Protein AF-A0A517TTU1-F1 (afdb_monomer_lite)

pLDDT: mean 74.77, std 18.84, range [37.38, 96.38]

Organism: NCBI:txid2528024

Secondary structure (DSSP, 8-state):
--PPP--------------------HHHHHHHHHHHHHHHHHHHHHHHHHHHHHHHHHHT-------PPPEEETTTTEEEETTEEEEE--TT-HHHHHHHHHHHHTTS-SEEEEPTT--HHHHHHHHHHHHTT-SSEE---EEEEETTEEEEE-PEEPPP-------

Foldseek 3Di:
DDDDDDDDDDPPDDDPDDPPPPPPDVVNVVVVVVVVVVVVVVVVVVVVVVVVVVVVVVVPPVPPPPQFQWDADLVQQFIGDPNHGQDHDDPPPVLLSVVVVQCNVVVFDQKDKDFLVDDPVSLVVSQCVVQVRGDQKHKAWDPPPDPTTTMTGGIDGDDPPPPPPDD

Structure (mmCIF, N/CA/C/O backbone):
data_AF-A0A517TTU1-F1
#
_entry.id   AF-A0A517TTU1-F1
#
loop_
_atom_site.group_PDB
_atom_site.id
_atom_site.type_symbol
_atom_site.label_atom_id
_atom_site.label_alt_id
_atom_site.label_comp_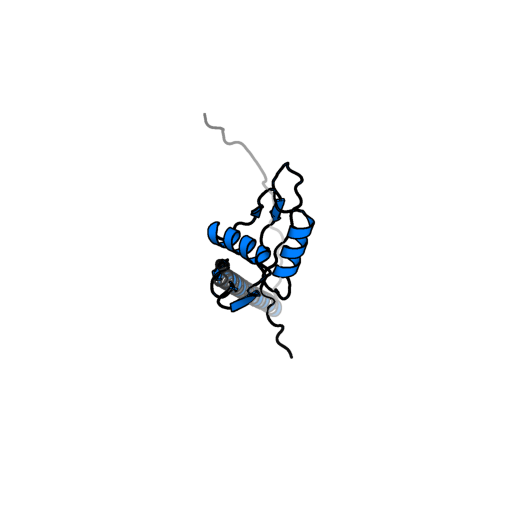id
_atom_site.label_asym_id
_atom_site.label_entity_id
_atom_site.label_seq_id
_atom_site.pdbx_PDB_ins_code
_atom_site.Cartn_x
_atom_site.Cartn_y
_atom_site.Cartn_z
_atom_site.occupancy
_atom_site.B_iso_or_equiv
_atom_site.auth_seq_id
_atom_site.auth_comp_id
_atom_site.auth_asym_id
_atom_site.auth_atom_id
_atom_site.pdbx_PDB_model_num
ATOM 1 N N . MET A 1 1 ? 19.392 40.736 49.659 1.00 42.09 1 MET A N 1
ATOM 2 C CA . MET A 1 1 ? 18.270 41.656 49.379 1.00 42.09 1 MET A CA 1
ATOM 3 C C . MET A 1 1 ? 16.971 40.880 49.536 1.00 42.09 1 MET A C 1
ATOM 5 O O . MET A 1 1 ? 16.747 39.948 48.780 1.00 42.09 1 MET A O 1
ATOM 9 N N . ARG A 1 2 ? 16.189 41.184 50.576 1.00 48.22 2 ARG A N 1
ATOM 10 C CA . ARG A 1 2 ? 14.836 40.652 50.815 1.00 48.22 2 ARG A CA 1
ATOM 11 C C . ARG A 1 2 ? 13.842 41.775 50.508 1.00 48.22 2 ARG A C 1
ATOM 13 O O . ARG A 1 2 ? 14.125 42.891 50.945 1.00 48.22 2 ARG A O 1
ATOM 20 N N . PRO A 1 3 ? 12.702 41.525 49.851 1.00 54.00 3 PRO A N 1
ATOM 21 C CA . PRO A 1 3 ? 11.576 42.430 49.943 1.00 54.00 3 PRO A CA 1
ATOM 22 C C . PRO A 1 3 ? 10.734 42.114 51.183 1.00 54.00 3 PRO A C 1
ATOM 24 O O . PRO A 1 3 ? 10.647 40.977 51.650 1.00 54.00 3 PRO A O 1
ATOM 27 N N . ALA A 1 4 ? 10.202 43.193 51.735 1.00 50.72 4 ALA A N 1
ATOM 28 C CA . ALA A 1 4 ? 9.547 43.300 53.017 1.00 50.72 4 ALA A CA 1
ATOM 29 C C . ALA A 1 4 ? 8.059 42.925 52.954 1.00 50.72 4 ALA A C 1
ATOM 31 O O . ALA A 1 4 ? 7.392 43.109 51.940 1.00 50.72 4 ALA A O 1
ATOM 32 N N . ASN A 1 5 ? 7.569 42.463 54.102 1.00 54.22 5 ASN A N 1
ATOM 33 C CA . ASN A 1 5 ? 6.179 42.549 54.544 1.00 54.22 5 ASN A CA 1
ATOM 34 C C . ASN A 1 5 ? 5.644 43.981 54.391 1.00 54.22 5 ASN A C 1
ATOM 36 O O . ASN A 1 5 ? 6.349 44.900 54.796 1.00 54.22 5 ASN A O 1
ATOM 40 N N . LEU A 1 6 ? 4.410 44.137 53.897 1.00 49.69 6 LEU A N 1
ATOM 41 C CA . LEU A 1 6 ? 3.455 45.226 54.181 1.00 49.69 6 LEU A CA 1
ATOM 42 C C . LEU A 1 6 ? 2.154 44.909 53.414 1.00 49.69 6 LEU A C 1
ATOM 44 O O . LEU A 1 6 ? 2.157 44.863 52.190 1.00 49.69 6 LEU A O 1
ATOM 48 N N . ALA A 1 7 ? 1.075 44.563 54.124 1.00 46.34 7 ALA A N 1
ATOM 49 C CA . ALA A 1 7 ? -0.105 45.427 54.324 1.00 46.34 7 ALA A CA 1
ATOM 50 C C . ALA A 1 7 ? -1.282 44.833 53.513 1.00 46.34 7 ALA A C 1
ATOM 52 O O . ALA A 1 7 ? -1.056 44.244 52.468 1.00 46.34 7 ALA A O 1
ATOM 53 N N . ASN A 1 8 ? -2.559 44.912 53.859 1.00 45.50 8 ASN A N 1
ATOM 54 C CA . ASN A 1 8 ? -3.303 45.305 55.044 1.00 45.50 8 ASN A CA 1
ATOM 55 C C . ASN A 1 8 ? -4.760 44.889 54.745 1.00 45.50 8 ASN A C 1
ATOM 57 O O . ASN A 1 8 ? -5.164 44.892 53.587 1.00 45.50 8 ASN A O 1
ATOM 61 N N . ILE A 1 9 ? -5.536 44.638 55.798 1.00 48.47 9 ILE A N 1
ATOM 62 C CA . ILE A 1 9 ? -6.957 45.008 55.916 1.00 48.47 9 ILE A CA 1
ATOM 63 C C . ILE A 1 9 ? -7.903 44.504 54.812 1.00 48.47 9 ILE A C 1
ATOM 65 O O . ILE A 1 9 ? -8.160 45.188 53.830 1.00 48.47 9 ILE A O 1
ATOM 69 N N . LEU A 1 10 ? -8.586 43.400 55.112 1.00 48.03 10 LEU A N 1
ATOM 70 C CA . LEU A 1 10 ? -10.044 43.343 54.988 1.00 48.03 10 LEU A CA 1
ATOM 71 C C . LEU A 1 10 ? -10.600 42.680 56.255 1.00 48.03 10 LEU A C 1
ATOM 73 O O . LEU A 1 10 ? -10.963 41.507 56.274 1.00 48.03 10 LEU A O 1
ATOM 77 N N . GLN A 1 11 ? -10.632 43.458 57.341 1.00 47.06 11 GLN A N 1
ATOM 78 C CA . GLN A 1 11 ? -11.606 43.250 58.408 1.00 47.06 11 GLN A CA 1
ATOM 79 C C . GLN A 1 11 ? -12.983 43.514 57.796 1.00 47.06 11 GLN A C 1
ATOM 81 O O . GLN A 1 11 ? -13.382 44.662 57.623 1.00 47.06 11 GLN A O 1
ATOM 86 N N . THR A 1 12 ? -13.678 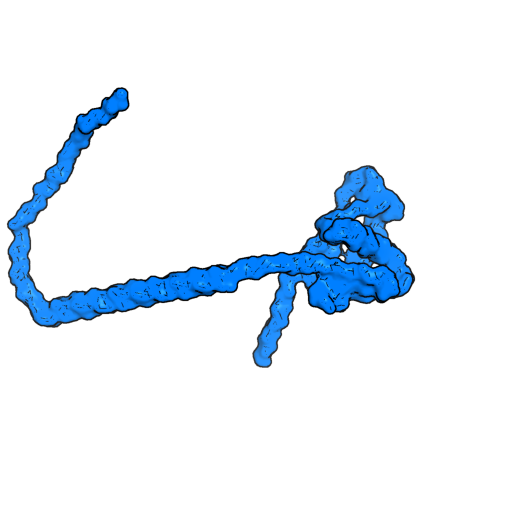42.450 57.407 1.00 47.41 12 THR A N 1
ATOM 87 C CA . THR A 1 12 ? -15.124 42.515 57.206 1.00 47.41 12 THR A CA 1
ATOM 88 C C . THR A 1 12 ? -15.764 42.197 58.543 1.00 47.41 12 THR A C 1
ATOM 90 O O . THR A 1 12 ? -15.816 41.058 58.995 1.00 47.41 12 THR A O 1
ATOM 93 N N . ASP A 1 13 ? -16.164 43.277 59.199 1.00 48.06 13 ASP A N 1
ATOM 94 C CA . ASP A 1 13 ? -17.129 43.304 60.282 1.00 48.06 13 ASP A CA 1
ATOM 95 C C . ASP A 1 13 ? -18.420 42.646 59.767 1.00 48.06 13 ASP A C 1
ATOM 97 O O . ASP A 1 13 ? -19.128 43.211 58.930 1.00 48.06 13 ASP A O 1
ATOM 101 N N . VAL A 1 14 ? -18.691 41.409 60.184 1.00 52.19 14 VAL A N 1
ATOM 102 C CA . VAL A 1 14 ? -19.985 40.764 59.947 1.00 52.19 14 VAL A CA 1
ATOM 103 C C . VAL A 1 14 ? -20.616 40.526 61.309 1.00 52.19 14 VAL A C 1
ATOM 105 O O . VAL A 1 14 ? -20.187 39.669 62.080 1.00 52.19 14 VAL A O 1
ATOM 108 N N . SER A 1 15 ? -21.613 41.364 61.592 1.00 47.28 15 SER A N 1
ATOM 109 C CA . SER A 1 15 ? -22.454 41.362 62.788 1.00 47.28 15 SER A CA 1
ATOM 110 C C . SER A 1 15 ? -22.896 39.958 63.220 1.00 47.28 15 SER A C 1
ATOM 112 O O . SER A 1 15 ? -23.371 39.184 62.384 1.00 47.28 15 SER A O 1
ATOM 114 N N . PRO A 1 16 ? -22.858 39.644 64.527 1.00 56.25 16 PRO A N 1
ATOM 115 C CA . PRO A 1 16 ? -23.361 38.394 65.064 1.00 56.25 16 PRO A CA 1
ATOM 116 C C . PRO A 1 16 ? -24.828 38.551 65.478 1.00 56.25 16 PRO A C 1
ATOM 118 O O . PRO A 1 16 ? -25.151 38.431 66.651 1.00 56.25 16 PRO A O 1
ATOM 121 N N . GLU A 1 17 ? -25.738 38.823 64.544 1.00 51.25 17 GLU A N 1
ATOM 122 C CA . GLU A 1 17 ? -27.171 38.832 64.862 1.00 51.25 17 GLU A CA 1
ATOM 123 C C . GLU A 1 17 ? -28.002 38.263 63.718 1.00 51.25 17 GLU A C 1
ATOM 125 O O . GLU A 1 17 ? -28.602 38.962 62.910 1.00 51.25 17 GLU A O 1
ATOM 130 N N . THR A 1 18 ? -28.105 36.939 63.686 1.00 51.19 18 THR A N 1
ATOM 131 C CA . THR A 1 18 ? -29.362 36.300 63.296 1.00 51.19 18 THR A CA 1
ATOM 132 C C . THR A 1 18 ? -29.543 35.067 64.168 1.00 51.19 18 THR A C 1
ATOM 134 O O . THR A 1 18 ? -29.152 33.953 63.829 1.00 51.19 18 THR A O 1
ATOM 137 N N . ARG A 1 19 ? -30.136 35.286 65.347 1.00 52.94 19 ARG A N 1
ATOM 138 C CA . ARG A 1 19 ? -30.881 34.246 66.058 1.00 52.94 19 ARG A CA 1
ATOM 139 C C . ARG A 1 19 ? -32.031 33.803 65.149 1.00 52.94 19 ARG A C 1
ATOM 141 O O . ARG A 1 19 ? -33.126 34.345 65.235 1.00 52.94 19 ARG A O 1
ATOM 148 N N . MET A 1 20 ? -31.789 32.816 64.296 1.00 47.66 20 MET A N 1
ATOM 149 C CA . MET A 1 20 ? -32.849 31.953 63.790 1.00 47.66 20 MET A CA 1
ATOM 150 C C . MET A 1 20 ? -32.856 30.704 64.662 1.00 47.66 20 MET A C 1
ATOM 152 O O . MET A 1 20 ? -32.149 29.730 64.421 1.00 47.66 20 MET A O 1
ATOM 156 N N . ASN A 1 21 ? -33.656 30.777 65.728 1.00 52.19 21 ASN A N 1
ATOM 157 C CA . ASN A 1 21 ? -34.255 29.599 66.340 1.00 52.19 21 ASN A CA 1
ATOM 158 C C . ASN A 1 21 ? -35.276 29.033 65.345 1.00 52.19 21 ASN A C 1
ATOM 160 O O . ASN A 1 21 ? -36.479 29.113 65.576 1.00 52.19 21 ASN A O 1
ATOM 164 N N . ASP A 1 22 ? -34.799 28.466 64.243 1.00 51.03 22 ASP A N 1
ATOM 165 C CA . ASP A 1 22 ? -35.609 27.530 63.488 1.00 51.03 22 ASP A CA 1
ATOM 166 C C . ASP A 1 22 ? -35.320 26.168 64.087 1.00 51.03 22 ASP A C 1
ATOM 168 O O . ASP A 1 22 ? -34.293 25.529 63.849 1.00 51.03 22 ASP A O 1
ATOM 172 N N . SER A 1 23 ? -36.239 25.761 64.959 1.00 55.50 23 SER A N 1
ATOM 173 C CA . SER A 1 23 ? -36.450 24.362 65.276 1.00 55.50 23 SER A CA 1
ATOM 174 C C . SER A 1 23 ? -36.752 23.675 63.946 1.00 55.50 23 SER A C 1
ATOM 176 O O . SER A 1 23 ? -37.904 23.620 63.519 1.00 55.50 23 SER A O 1
ATOM 178 N N . LEU A 1 24 ? -35.693 23.259 63.241 1.00 52.28 24 LEU A N 1
ATOM 179 C CA . LEU A 1 24 ? -35.790 22.477 62.019 1.00 52.28 24 LEU A CA 1
ATOM 180 C C . LEU A 1 24 ? -36.702 21.310 62.363 1.00 52.28 24 LEU A C 1
ATOM 182 O O . LEU A 1 24 ? -36.388 20.484 63.227 1.00 52.28 24 LEU A O 1
ATOM 186 N N . SER A 1 25 ? -37.871 21.288 61.725 1.00 60.34 25 SER A N 1
ATOM 187 C CA . SER A 1 25 ? -38.756 20.141 61.797 1.00 60.34 25 SER A CA 1
ATOM 188 C C . SER A 1 25 ? -37.908 18.921 61.454 1.00 60.34 25 SER A C 1
ATOM 190 O O . SER A 1 25 ? -37.087 18.992 60.540 1.00 60.34 25 SER A O 1
ATOM 192 N N . GLY A 1 26 ? -38.088 17.785 62.134 1.00 60.53 26 GLY A N 1
ATOM 193 C CA . GLY A 1 26 ? -37.309 16.571 61.834 1.00 60.53 26 GLY A CA 1
ATOM 194 C C . GLY A 1 26 ? -37.332 16.170 60.345 1.00 60.53 26 GLY A C 1
ATOM 195 O O . GLY A 1 26 ? -36.454 15.447 59.880 1.00 60.53 26 GLY A O 1
ATOM 196 N N . LYS A 1 27 ? -38.297 16.698 59.578 1.00 65.75 27 LYS A N 1
ATOM 197 C CA . LYS A 1 27 ? -38.388 16.612 58.117 1.00 65.75 27 LYS A CA 1
ATOM 198 C C . LYS A 1 27 ? -37.258 17.346 57.373 1.00 65.75 27 LYS A C 1
ATOM 200 O O . LYS A 1 27 ? -36.739 16.790 56.409 1.00 65.75 27 LYS A O 1
ATOM 205 N N . ASP A 1 28 ? -36.836 18.524 57.826 1.00 73.44 28 ASP A N 1
ATOM 206 C CA . ASP A 1 28 ? -35.796 19.332 57.170 1.00 73.44 28 ASP A CA 1
ATOM 207 C C . ASP A 1 28 ? -34.397 18.761 57.433 1.00 73.44 28 ASP A C 1
ATOM 209 O O . ASP A 1 28 ? -33.564 18.675 56.528 1.00 73.44 28 ASP A O 1
ATOM 213 N N . SER A 1 29 ? -34.159 18.253 58.648 1.00 72.56 29 SER A N 1
ATOM 214 C CA . SER A 1 29 ? -32.929 17.521 58.979 1.00 72.56 29 SER A CA 1
ATOM 215 C C . SER A 1 29 ? -32.799 16.223 58.175 1.00 72.56 29 SER A C 1
ATOM 217 O O . SER A 1 29 ? -31.709 15.888 57.710 1.00 72.56 29 SER A O 1
ATOM 219 N N . PHE A 1 30 ? -33.910 15.512 57.956 1.00 71.12 30 PHE A N 1
ATOM 220 C CA . PHE A 1 30 ? -33.931 14.307 57.128 1.00 71.12 30 PHE A CA 1
ATOM 221 C C . PHE A 1 30 ? -33.691 14.615 55.642 1.00 71.12 30 PHE A C 1
ATOM 223 O O . PHE A 1 30 ? -32.933 13.903 54.983 1.00 71.12 30 PHE A O 1
ATOM 230 N N . ALA A 1 31 ? -34.275 15.695 55.113 1.00 76.00 31 ALA A N 1
ATOM 231 C CA . ALA A 1 31 ? -34.061 16.123 53.731 1.00 76.00 31 ALA A CA 1
ATOM 232 C C . ALA A 1 31 ? -32.591 16.495 53.457 1.00 76.00 31 ALA A C 1
ATOM 234 O O . ALA A 1 31 ? -32.024 16.059 52.452 1.00 76.00 31 ALA A O 1
ATOM 235 N N . LEU A 1 32 ? -31.951 17.231 54.373 1.00 76.56 32 LEU A N 1
ATOM 236 C CA . LEU A 1 32 ? -30.528 17.577 54.284 1.00 76.56 32 LEU A CA 1
ATOM 237 C C . LEU A 1 32 ? -29.623 16.341 54.361 1.00 76.56 32 LEU A C 1
ATOM 239 O O . LEU A 1 32 ? -28.677 16.216 53.582 1.00 76.56 32 LEU A O 1
ATOM 243 N N . TRP A 1 33 ? -29.936 15.400 55.255 1.00 78.50 33 TRP A N 1
ATOM 244 C CA . TRP A 1 33 ? -29.206 14.137 55.367 1.00 78.50 33 TRP A CA 1
ATOM 245 C C . TRP A 1 33 ? -29.329 13.282 54.094 1.00 78.50 33 TRP A C 1
ATOM 247 O O . TRP A 1 33 ? -28.320 12.811 53.570 1.00 78.50 33 TRP A O 1
ATOM 257 N N . MET A 1 34 ? -30.534 13.160 53.528 1.00 79.25 34 MET A N 1
ATOM 258 C CA . MET A 1 34 ? -30.768 12.442 52.267 1.00 79.25 34 MET A CA 1
ATOM 259 C C . MET A 1 34 ? -30.069 13.099 51.072 1.00 79.25 34 MET A C 1
ATOM 261 O O . MET A 1 34 ? -29.539 12.397 50.210 1.00 79.25 34 MET A O 1
ATOM 265 N N . HIS A 1 35 ? -30.049 14.434 51.002 1.00 79.06 35 HIS A N 1
ATOM 266 C CA . HIS A 1 35 ? -29.315 15.156 49.964 1.00 79.06 35 HIS A CA 1
ATOM 267 C C . HIS A 1 35 ? -27.813 14.877 50.064 1.00 79.06 35 HIS A C 1
ATOM 269 O O . HIS A 1 35 ? -27.184 14.561 49.057 1.00 79.06 35 HIS A O 1
ATOM 275 N N . ARG A 1 36 ? -27.259 14.912 51.282 1.00 78.31 36 ARG A N 1
ATOM 276 C CA . ARG A 1 36 ? -25.848 14.612 51.538 1.00 78.31 36 ARG A CA 1
ATOM 277 C C . ARG A 1 36 ? -25.471 13.189 51.117 1.00 78.31 36 ARG A C 1
ATOM 279 O O . ARG A 1 36 ? -24.498 13.013 50.388 1.00 78.31 36 ARG A O 1
ATOM 286 N N . LEU A 1 37 ? -26.290 12.200 51.475 1.00 77.00 37 LEU A N 1
ATOM 287 C CA . LEU A 1 37 ? -26.110 10.807 51.049 1.00 77.00 37 LEU A CA 1
ATOM 288 C C . LEU A 1 37 ? -26.139 10.644 49.527 1.00 77.00 37 LEU A C 1
ATOM 290 O O . LEU A 1 37 ? -25.318 9.922 48.965 1.00 77.00 37 LEU A O 1
ATOM 294 N N . ARG A 1 38 ? -27.055 11.339 48.842 1.00 79.88 38 ARG A N 1
ATOM 295 C CA . ARG A 1 38 ? -27.112 11.332 47.373 1.00 79.88 38 ARG A CA 1
ATOM 296 C C . ARG A 1 38 ? -25.881 11.982 46.753 1.00 79.88 38 ARG A C 1
ATOM 298 O O . ARG A 1 38 ? -25.362 11.448 45.780 1.00 79.88 38 ARG A O 1
ATOM 305 N N . THR A 1 39 ? -25.395 13.092 47.307 1.00 83.62 39 THR A N 1
ATOM 306 C CA . THR A 1 39 ? -24.182 13.753 46.803 1.00 83.62 39 THR A CA 1
ATOM 307 C C . THR A 1 39 ? -22.928 12.917 47.038 1.00 83.62 39 THR A C 1
ATOM 309 O O . THR A 1 39 ? -22.115 12.790 46.130 1.00 83.62 39 THR A O 1
ATOM 312 N N . GLU A 1 40 ? -22.790 12.289 48.205 1.00 82.75 40 GLU A N 1
ATOM 313 C CA . GLU A 1 40 ? -21.648 11.420 48.519 1.00 82.75 40 GLU A CA 1
ATOM 314 C C . GLU A 1 40 ? -21.654 10.166 47.627 1.00 82.75 40 GLU A C 1
ATOM 316 O O . GLU A 1 40 ? -20.623 9.791 47.068 1.00 82.75 40 GLU A O 1
ATOM 321 N N . SER A 1 41 ? -22.834 9.583 47.384 1.00 86.12 41 SER A N 1
ATOM 322 C CA . SER A 1 41 ? -22.999 8.469 46.443 1.00 86.12 41 SER A CA 1
ATOM 323 C C . SER A 1 41 ? -22.694 8.869 44.994 1.00 86.12 41 SER A C 1
ATOM 325 O O . SER A 1 41 ? -22.006 8.129 44.288 1.00 86.12 41 SER A O 1
ATOM 327 N N . ALA A 1 42 ? -23.149 10.044 44.549 1.00 86.94 42 ALA A N 1
ATOM 328 C CA . ALA A 1 42 ? -22.891 10.533 43.196 1.00 86.94 42 ALA A CA 1
ATOM 329 C C . ALA A 1 42 ? -21.397 10.787 42.948 1.00 86.94 42 ALA A C 1
ATOM 331 O O . ALA A 1 42 ? -20.886 10.424 41.891 1.00 86.94 42 ALA A O 1
ATOM 332 N N . MET A 1 43 ? -20.683 11.350 43.927 1.00 89.25 43 MET A N 1
ATOM 333 C CA . MET A 1 43 ? -19.241 11.592 43.821 1.00 89.25 43 MET A CA 1
ATOM 334 C C . MET A 1 43 ? -18.448 10.287 43.714 1.00 89.25 43 MET A C 1
ATOM 336 O O . MET A 1 43 ? -17.588 10.172 42.844 1.00 89.25 43 MET A O 1
ATOM 340 N N . SER A 1 44 ? -18.791 9.277 44.521 1.00 89.69 44 SER A N 1
ATOM 341 C CA . SER A 1 44 ? -18.158 7.955 44.435 1.00 89.69 44 SER A CA 1
ATOM 342 C C . SER A 1 44 ? -18.397 7.288 43.072 1.00 89.69 44 SER A C 1
ATOM 344 O O . SER A 1 44 ? -17.489 6.688 42.498 1.00 89.69 44 SER A O 1
ATOM 346 N N . MET A 1 45 ? -19.594 7.449 42.501 1.00 89.38 45 MET A N 1
ATOM 347 C CA . MET A 1 45 ? -19.900 6.934 41.166 1.00 89.38 45 MET A CA 1
ATOM 348 C C . MET A 1 45 ? -19.110 7.656 40.064 1.00 89.38 45 MET A C 1
ATOM 350 O O . MET A 1 45 ? -18.625 7.006 39.142 1.00 89.38 45 MET A O 1
ATOM 354 N N . ILE A 1 46 ? -18.940 8.979 40.156 1.00 92.81 46 ILE A N 1
ATOM 355 C CA . ILE A 1 46 ? -18.119 9.751 39.208 1.00 92.81 46 ILE A CA 1
ATOM 356 C C . ILE A 1 46 ? -16.656 9.300 39.263 1.00 92.81 46 ILE A C 1
ATOM 358 O O . ILE A 1 46 ? -16.027 9.136 38.217 1.00 92.81 46 ILE A O 1
ATOM 362 N N . GLU A 1 47 ? -16.120 9.062 40.458 1.00 94.25 47 GLU A N 1
ATOM 363 C CA . GLU A 1 47 ? -14.747 8.588 40.643 1.00 94.25 47 GLU A CA 1
ATOM 364 C C . GLU A 1 47 ? -14.541 7.201 40.017 1.00 94.25 47 GLU A C 1
ATOM 366 O O . GLU A 1 47 ? -13.586 7.000 39.268 1.00 94.25 47 GLU A O 1
ATOM 371 N N . LEU A 1 48 ? -15.490 6.278 40.219 1.00 94.12 48 LEU A N 1
ATOM 372 C CA . LEU A 1 48 ? -15.468 4.960 39.578 1.00 94.12 48 LEU A CA 1
ATOM 373 C C . LEU A 1 48 ? -15.544 5.046 38.051 1.00 94.12 48 LEU A C 1
ATOM 375 O O . LEU A 1 48 ? -14.801 4.349 37.366 1.00 94.12 48 LEU A O 1
ATOM 379 N N . LEU A 1 49 ? -16.415 5.900 37.508 1.00 92.44 49 LEU A N 1
ATOM 380 C CA . LEU A 1 49 ? -16.538 6.079 36.058 1.00 92.44 49 LEU A CA 1
ATOM 381 C C . LEU A 1 49 ? -15.289 6.723 35.449 1.00 92.44 49 LEU A C 1
ATOM 383 O O . LEU A 1 49 ? -14.894 6.359 34.345 1.00 92.44 49 LEU A O 1
ATOM 387 N N . THR A 1 50 ? -14.660 7.656 36.164 1.00 92.81 50 THR A N 1
ATOM 388 C CA . THR A 1 50 ? -13.414 8.292 35.719 1.00 92.81 50 THR A CA 1
ATOM 389 C C . THR A 1 50 ? -12.279 7.280 35.719 1.00 92.81 50 THR A C 1
ATOM 391 O O . THR A 1 50 ? -11.592 7.144 34.715 1.00 92.81 50 THR A O 1
ATOM 394 N N . LYS A 1 51 ? -12.158 6.489 36.788 1.00 93.88 51 LYS A N 1
ATOM 395 C CA . LYS A 1 51 ? -11.167 5.419 36.866 1.00 93.88 51 LYS A CA 1
ATOM 396 C C . LYS A 1 51 ? -11.374 4.361 35.783 1.00 93.88 51 LYS A C 1
ATOM 398 O O . LYS A 1 51 ? -10.423 3.993 35.116 1.00 93.88 51 LYS A O 1
ATOM 403 N N . LEU A 1 52 ? -12.618 3.942 35.537 1.00 91.94 52 LEU A N 1
ATOM 404 C CA . LEU A 1 52 ? -12.935 3.021 34.443 1.00 91.94 52 LEU A CA 1
ATOM 405 C C . LEU A 1 52 ? -12.566 3.614 33.078 1.00 91.94 52 LEU A C 1
ATOM 407 O O . LEU A 1 52 ? -12.032 2.908 32.231 1.00 91.94 52 LEU A O 1
ATOM 411 N N . ARG A 1 53 ? -12.861 4.897 32.843 1.00 92.31 53 ARG A N 1
ATOM 412 C CA . ARG A 1 53 ? -12.468 5.587 31.611 1.00 92.31 53 ARG A CA 1
ATOM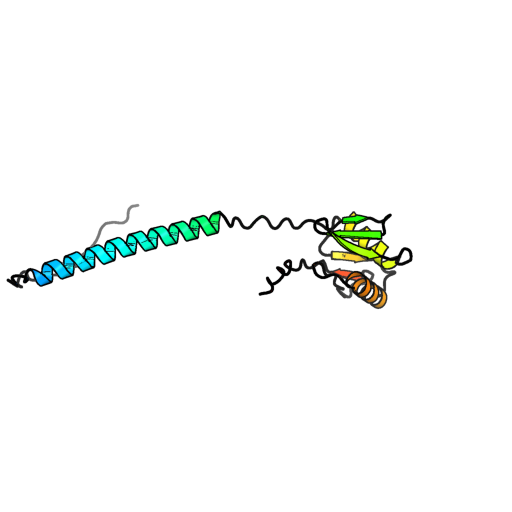 413 C C . ARG A 1 53 ? -10.951 5.576 31.447 1.00 92.31 53 ARG A C 1
ATOM 415 O O . ARG A 1 53 ? -10.491 5.319 30.340 1.00 92.31 53 ARG A O 1
ATOM 422 N N . ASP A 1 54 ? -10.209 5.874 32.505 1.00 87.25 54 ASP A N 1
ATOM 423 C CA . ASP A 1 54 ? -8.750 5.942 32.463 1.00 87.25 54 ASP A CA 1
ATOM 424 C C . ASP A 1 54 ? -8.144 4.545 32.269 1.00 87.25 54 ASP A C 1
ATOM 426 O O . ASP A 1 54 ? -7.335 4.377 31.365 1.00 87.25 54 ASP A O 1
ATOM 430 N N . ASP A 1 55 ? -8.641 3.525 32.975 1.00 86.69 55 ASP A N 1
ATOM 431 C CA . ASP A 1 55 ? -8.250 2.121 32.786 1.00 86.69 55 ASP A CA 1
ATOM 432 C C . ASP A 1 55 ? -8.565 1.640 31.356 1.00 86.69 55 ASP A C 1
ATOM 434 O O . ASP A 1 55 ? -7.783 0.910 30.751 1.00 86.69 55 ASP A O 1
ATOM 438 N N . VAL A 1 56 ? -9.697 2.060 30.775 1.00 85.19 56 VAL A N 1
ATOM 439 C CA . VAL A 1 56 ? -10.046 1.762 29.376 1.00 85.19 56 VAL A CA 1
ATOM 440 C C . VAL A 1 56 ? -9.131 2.512 28.410 1.00 85.19 56 VAL A C 1
ATOM 442 O O . VAL A 1 56 ? -8.726 1.931 27.412 1.00 85.19 56 VAL A O 1
ATOM 445 N N . LEU A 1 57 ? -8.790 3.775 28.673 1.00 82.50 57 LEU A N 1
ATOM 446 C CA . LEU A 1 57 ? -7.870 4.548 27.833 1.00 82.50 57 LEU A CA 1
ATOM 447 C C . LEU A 1 57 ? -6.427 4.038 27.922 1.00 82.50 57 LEU A C 1
ATOM 449 O O . LEU A 1 57 ? -5.716 4.103 26.927 1.00 82.50 57 LEU A O 1
ATOM 453 N N . GLU A 1 58 ? -6.009 3.521 29.073 1.00 80.44 58 GLU A N 1
ATOM 454 C CA . GLU A 1 58 ? -4.691 2.921 29.288 1.00 80.44 58 GLU A CA 1
ATOM 455 C C . GLU A 1 58 ? -4.620 1.494 28.726 1.00 80.44 58 GLU A C 1
ATOM 457 O O . GLU A 1 58 ? -3.628 1.124 28.109 1.00 80.44 58 GLU A O 1
ATOM 462 N N . ALA A 1 59 ? -5.693 0.703 28.841 1.00 76.50 59 ALA A N 1
ATOM 463 C CA . ALA A 1 59 ? -5.807 -0.593 28.163 1.00 76.50 59 ALA A CA 1
ATOM 464 C C . ALA A 1 59 ? -5.911 -0.438 26.637 1.00 76.50 59 ALA A C 1
ATOM 466 O O . ALA A 1 59 ? -5.464 -1.303 25.883 1.00 76.50 59 ALA A O 1
ATOM 467 N N . LEU A 1 60 ? -6.459 0.690 26.182 1.00 69.88 60 LEU A N 1
ATOM 468 C CA . LEU A 1 60 ? -6.277 1.215 24.837 1.00 69.88 60 LEU A CA 1
ATOM 469 C C . LEU A 1 60 ? -4.927 1.939 24.736 1.00 69.88 60 LEU A C 1
ATOM 471 O O . LEU A 1 60 ? -4.859 3.032 24.165 1.00 69.88 60 LEU A O 1
ATOM 475 N N . GLU A 1 61 ? -3.835 1.325 25.219 1.00 60.50 61 GLU A N 1
ATOM 476 C CA . GLU A 1 61 ? -2.515 1.642 24.682 1.00 60.50 61 GLU A CA 1
ATOM 477 C C . GLU A 1 61 ? -2.704 1.715 23.168 1.00 60.50 61 GLU A C 1
ATOM 479 O O . GLU A 1 61 ? -3.332 0.802 22.614 1.00 60.50 61 GLU A O 1
ATOM 484 N N . PRO A 1 62 ? -2.296 2.811 22.501 1.00 54.94 62 PRO A N 1
ATOM 485 C CA . PRO A 1 62 ? -2.513 2.986 21.079 1.00 54.94 62 PRO A CA 1
ATOM 486 C C . PRO A 1 62 ? -1.726 1.876 20.417 1.00 54.94 62 PRO A C 1
ATOM 488 O O . PRO A 1 62 ? -0.530 2.051 20.194 1.00 54.94 62 PRO A O 1
ATOM 491 N N . GLY A 1 63 ? -2.383 0.724 20.227 1.00 49.91 63 GLY A N 1
ATOM 492 C CA . GLY A 1 63 ? -1.741 -0.547 19.954 1.00 49.91 63 GLY A CA 1
ATOM 493 C C . GLY A 1 63 ? -0.828 -0.252 18.811 1.00 49.91 63 GLY A C 1
ATOM 494 O O . GLY A 1 63 ? -1.348 0.131 17.759 1.00 49.91 63 GLY A O 1
ATOM 495 N N . SER A 1 64 ? 0.483 -0.226 19.109 1.00 49.94 64 SER A N 1
ATOM 496 C CA . SER A 1 64 ? 1.482 0.432 18.273 1.00 49.94 64 SER A CA 1
ATOM 497 C C . SER A 1 64 ? 1.122 0.026 16.872 1.00 49.94 64 SER A C 1
ATOM 499 O O . SER A 1 64 ? 1.093 -1.183 16.645 1.00 49.94 64 SER A O 1
ATOM 501 N N . VAL A 1 65 ? 0.644 0.952 16.030 1.00 54.94 65 VAL A N 1
ATOM 502 C CA . VAL A 1 65 ? 0.058 0.563 14.747 1.00 54.94 65 VAL A CA 1
ATOM 503 C C . VAL A 1 65 ? 1.221 -0.056 14.013 1.00 54.94 65 VAL A C 1
ATOM 505 O O . VAL A 1 65 ? 2.065 0.669 13.483 1.00 54.94 65 VAL A O 1
ATOM 508 N N . ILE A 1 66 ? 1.342 -1.385 14.103 1.00 52.16 66 ILE A N 1
ATOM 509 C CA . ILE A 1 66 ? 2.444 -2.115 13.523 1.00 52.16 66 ILE A CA 1
ATOM 510 C C . ILE A 1 66 ? 2.139 -1.915 12.064 1.00 52.16 66 ILE A C 1
ATOM 512 O O . ILE A 1 66 ? 1.202 -2.482 11.496 1.00 52.16 66 ILE A O 1
ATOM 516 N N . THR A 1 67 ? 2.848 -0.949 11.499 1.00 64.62 67 THR A N 1
ATOM 517 C CA . THR A 1 67 ? 2.720 -0.576 10.111 1.00 64.62 67 THR A CA 1
ATOM 518 C C . THR A 1 67 ? 3.517 -1.652 9.408 1.00 64.62 67 THR A C 1
ATOM 520 O O . THR A 1 67 ? 4.675 -1.458 9.046 1.00 64.62 67 THR A O 1
ATOM 523 N N . GLU A 1 68 ? 2.949 -2.861 9.400 1.00 80.88 68 GLU A N 1
ATOM 524 C CA . GLU A 1 68 ? 3.574 -4.032 8.823 1.00 80.88 68 GLU A CA 1
ATOM 525 C C . GLU A 1 68 ? 3.891 -3.683 7.387 1.00 80.88 68 GLU A C 1
ATOM 527 O O . GLU A 1 68 ? 3.001 -3.354 6.612 1.00 80.88 68 GLU A O 1
ATOM 532 N N . LYS A 1 69 ? 5.171 -3.679 7.033 1.00 88.75 69 LYS A N 1
ATOM 533 C CA . LYS A 1 69 ? 5.546 -3.343 5.670 1.00 88.75 69 LYS A CA 1
ATOM 534 C C . LYS A 1 69 ? 5.019 -4.443 4.737 1.00 88.75 69 LYS A C 1
ATOM 536 O O . LYS A 1 69 ? 5.029 -5.618 5.123 1.00 88.75 69 LYS A O 1
ATOM 541 N N . PRO A 1 70 ? 4.562 -4.102 3.525 1.00 91.88 70 PRO A N 1
ATOM 542 C CA . PRO A 1 70 ? 4.218 -5.093 2.525 1.00 91.88 70 PRO A CA 1
ATOM 543 C C . PRO A 1 70 ? 5.465 -5.906 2.186 1.00 91.88 70 PRO A C 1
ATOM 545 O O . PRO A 1 70 ? 6.587 -5.515 2.503 1.00 91.88 70 PRO A O 1
ATOM 548 N N . ARG A 1 71 ? 5.274 -7.053 1.549 1.00 94.19 71 ARG A N 1
ATOM 549 C CA . ARG A 1 71 ? 6.370 -7.875 1.050 1.00 94.19 71 ARG A CA 1
ATOM 550 C C . ARG A 1 71 ? 6.104 -8.222 -0.394 1.00 94.19 71 ARG A C 1
ATOM 552 O O . ARG A 1 71 ? 5.051 -8.768 -0.732 1.00 94.19 71 ARG A O 1
ATOM 559 N N . TRP A 1 72 ? 7.061 -7.905 -1.250 1.00 96.31 72 TRP A N 1
ATOM 560 C CA . TRP A 1 72 ? 7.007 -8.280 -2.652 1.00 96.31 72 TRP A CA 1
ATOM 561 C C . TRP A 1 72 ? 7.808 -9.561 -2.897 1.00 96.31 72 TRP A C 1
ATOM 563 O O . TRP A 1 72 ? 8.992 -9.636 -2.582 1.00 96.31 72 TRP A O 1
ATOM 573 N N . ASN A 1 73 ? 7.170 -10.575 -3.488 1.00 96.38 73 ASN A N 1
ATOM 574 C CA . ASN A 1 73 ? 7.848 -11.771 -3.981 1.00 96.38 73 ASN A CA 1
ATOM 575 C C . ASN A 1 73 ? 7.949 -11.700 -5.510 1.00 96.38 73 ASN A C 1
ATOM 577 O O . ASN A 1 73 ? 6.956 -11.885 -6.220 1.00 96.38 73 ASN A O 1
ATOM 581 N N . ASN A 1 74 ? 9.161 -11.442 -6.005 1.00 95.25 74 ASN A N 1
ATOM 582 C CA . ASN A 1 74 ? 9.444 -11.294 -7.430 1.00 95.25 74 ASN A CA 1
ATOM 583 C C . ASN A 1 74 ? 9.254 -12.602 -8.219 1.00 95.25 74 ASN A C 1
ATOM 585 O O . ASN A 1 74 ? 8.798 -12.549 -9.361 1.00 95.25 74 ASN A O 1
ATOM 589 N N . ASP A 1 75 ? 9.541 -13.757 -7.613 1.00 94.69 75 ASP A N 1
ATOM 590 C CA . ASP A 1 75 ? 9.443 -15.064 -8.276 1.00 94.69 75 ASP A CA 1
ATOM 591 C C . ASP A 1 75 ? 7.981 -15.494 -8.432 1.00 94.69 75 ASP A C 1
ATOM 593 O O . ASP A 1 75 ? 7.553 -15.917 -9.505 1.00 94.69 75 ASP A O 1
ATOM 597 N N . ALA A 1 76 ? 7.183 -15.311 -7.377 1.00 95.06 76 ALA A N 1
ATOM 598 C CA . ALA A 1 76 ? 5.752 -15.614 -7.389 1.00 95.06 76 ALA A CA 1
ATOM 599 C C . ALA A 1 76 ? 4.898 -14.513 -8.048 1.00 95.06 76 ALA A C 1
ATOM 601 O O . ALA A 1 76 ? 3.712 -14.721 -8.313 1.00 95.06 76 ALA A O 1
ATOM 602 N N . CYS A 1 77 ? 5.479 -13.336 -8.305 1.00 96.12 77 CYS A N 1
ATOM 603 C CA . CYS A 1 77 ? 4.769 -12.132 -8.737 1.00 96.12 77 CYS A CA 1
ATOM 604 C C . CYS A 1 77 ? 3.613 -11.741 -7.790 1.00 96.12 77 CYS A C 1
ATOM 606 O O . CYS A 1 77 ? 2.565 -11.263 -8.238 1.00 96.12 77 CYS A O 1
ATOM 608 N N . THR A 1 78 ? 3.795 -11.935 -6.480 1.00 96.31 78 THR A N 1
ATOM 609 C CA . THR A 1 78 ? 2.772 -11.677 -5.451 1.00 96.31 78 THR A CA 1
ATOM 610 C C . THR A 1 78 ? 3.211 -10.605 -4.462 1.00 96.31 78 THR A C 1
ATOM 612 O O . THR A 1 78 ? 4.299 -10.682 -3.891 1.00 96.31 78 THR A O 1
ATOM 615 N N . LEU A 1 79 ? 2.322 -9.648 -4.207 1.00 94.25 79 LEU A N 1
ATOM 616 C CA . LEU A 1 79 ? 2.430 -8.657 -3.144 1.00 94.25 79 LEU A CA 1
ATOM 617 C C . LEU A 1 79 ? 1.574 -9.104 -1.959 1.00 94.25 79 LEU A C 1
ATOM 619 O O . LEU A 1 79 ? 0.356 -9.266 -2.095 1.00 94.25 79 LEU A O 1
ATOM 623 N N . THR A 1 80 ? 2.206 -9.269 -0.803 1.00 93.25 80 THR A N 1
ATOM 624 C CA . THR A 1 80 ? 1.529 -9.582 0.454 1.00 93.25 80 THR A CA 1
ATOM 625 C C . THR A 1 80 ? 1.567 -8.390 1.400 1.00 93.25 80 THR A C 1
ATOM 627 O O . THR A 1 80 ? 2.533 -7.632 1.445 1.00 93.25 80 THR A O 1
ATOM 630 N N . PHE A 1 81 ? 0.492 -8.197 2.150 1.00 89.38 81 PHE A N 1
ATOM 631 C CA . PHE A 1 81 ? 0.373 -7.171 3.173 1.00 89.38 81 PHE A CA 1
ATOM 632 C C . PHE A 1 81 ? -0.463 -7.752 4.311 1.00 89.38 81 PHE A C 1
ATOM 634 O O . PHE A 1 81 ? -1.509 -8.349 4.063 1.00 89.38 81 PHE A O 1
ATOM 641 N N . ARG A 1 82 ? 0.031 -7.652 5.548 1.00 84.69 82 ARG A N 1
ATOM 642 C CA . ARG A 1 82 ? -0.597 -8.268 6.730 1.00 84.69 82 ARG A CA 1
ATOM 643 C C . ARG A 1 82 ? -0.850 -9.771 6.617 1.00 84.69 82 ARG A C 1
ATOM 645 O O . ARG A 1 82 ? -1.911 -10.273 6.970 1.00 84.69 82 ARG A O 1
ATOM 652 N N . GLY A 1 83 ? 0.110 -10.490 6.035 1.00 87.88 83 GLY A N 1
ATOM 653 C CA . GLY A 1 83 ? 0.002 -11.931 5.782 1.00 87.88 83 GLY A CA 1
ATOM 654 C C . GLY A 1 83 ? -0.992 -12.322 4.679 1.00 87.88 83 GLY A C 1
ATOM 655 O O . GLY A 1 83 ? -1.055 -13.493 4.315 1.00 87.88 83 GLY A O 1
ATOM 656 N N . VAL A 1 84 ? -1.727 -11.368 4.098 1.00 88.38 84 VAL A N 1
ATOM 657 C CA . VAL A 1 84 ? -2.699 -11.605 3.025 1.00 88.38 84 VAL A CA 1
ATOM 658 C C . VAL A 1 84 ? -2.088 -11.229 1.682 1.00 88.38 84 VAL A C 1
ATOM 660 O O . VAL A 1 84 ? -1.403 -10.216 1.551 1.00 88.38 84 VAL A O 1
ATOM 663 N N . THR A 1 85 ? -2.342 -12.034 0.650 1.00 92.50 85 THR A N 1
ATOM 664 C CA . THR A 1 85 ? -1.981 -11.656 -0.722 1.00 92.50 85 THR A CA 1
ATOM 665 C C . THR A 1 85 ? -2.955 -10.596 -1.215 1.00 92.50 85 THR A C 1
ATOM 667 O O . THR A 1 85 ? -4.104 -10.903 -1.520 1.00 92.50 85 THR A O 1
ATOM 670 N N . VAL A 1 86 ? -2.493 -9.351 -1.304 1.00 91.12 86 VAL A N 1
ATOM 671 C CA . VAL A 1 86 ? -3.314 -8.224 -1.773 1.00 91.12 86 VAL A CA 1
ATOM 672 C C . VAL A 1 86 ? -3.274 -8.081 -3.289 1.00 91.12 86 VAL A C 1
ATOM 674 O O . VAL A 1 86 ? -4.197 -7.537 -3.892 1.00 91.12 86 VAL A O 1
ATOM 677 N N . ARG A 1 87 ? -2.216 -8.578 -3.942 1.00 92.44 87 ARG A N 1
ATOM 678 C CA . ARG A 1 87 ? -2.093 -8.501 -5.399 1.00 92.44 87 ARG A CA 1
ATOM 679 C C . ARG A 1 87 ? -1.241 -9.624 -5.962 1.00 92.44 87 ARG A C 1
ATOM 681 O O . ARG A 1 87 ? -0.179 -9.930 -5.436 1.00 92.44 87 ARG A O 1
ATOM 688 N N . GLN A 1 88 ? -1.665 -10.142 -7.108 1.00 95.19 88 GLN A N 1
ATOM 689 C CA . GLN A 1 88 ? -0.851 -10.994 -7.964 1.00 95.19 88 GLN A CA 1
ATOM 690 C C . GLN A 1 88 ? -0.749 -10.356 -9.351 1.00 95.19 88 GLN A C 1
ATOM 692 O O . GLN A 1 88 ? -1.761 -9.997 -9.960 1.00 95.19 88 GLN A O 1
ATOM 697 N N . LEU A 1 89 ? 0.477 -10.156 -9.827 1.00 94.44 89 LEU A N 1
ATOM 698 C CA . LEU A 1 89 ? 0.748 -9.623 -11.156 1.00 94.44 89 LEU A CA 1
ATOM 699 C C . LEU A 1 89 ? 0.872 -10.758 -12.174 1.00 94.44 89 LEU A C 1
ATOM 701 O O . LEU A 1 89 ? 1.240 -11.883 -11.846 1.00 94.44 89 LEU A O 1
ATOM 705 N N . LYS A 1 90 ? 0.575 -10.445 -13.438 1.00 94.19 90 LYS A N 1
ATOM 706 C CA . LYS A 1 90 ? 0.876 -11.345 -14.554 1.00 94.19 90 LYS A CA 1
ATOM 707 C C . LYS A 1 90 ? 2.387 -11.378 -14.786 1.00 94.19 90 LYS A C 1
ATOM 709 O O . LYS A 1 90 ? 3.058 -10.368 -14.591 1.00 94.19 90 LYS A O 1
ATOM 714 N N . SER A 1 91 ? 2.895 -12.495 -15.296 1.00 91.06 91 SER A N 1
ATOM 715 C CA . SER A 1 91 ? 4.319 -12.671 -15.615 1.00 91.06 91 SER A CA 1
ATOM 716 C C . SER A 1 91 ? 4.865 -11.657 -16.629 1.00 91.06 91 SER A C 1
ATOM 718 O O . SER A 1 91 ? 6.057 -11.386 -16.619 1.00 91.06 91 SER A O 1
ATOM 720 N N . ASN A 1 92 ? 4.006 -11.069 -17.469 1.00 91.81 92 ASN A N 1
ATOM 721 C CA . ASN A 1 92 ? 4.369 -10.055 -18.464 1.00 91.81 92 ASN A CA 1
ATOM 722 C C . ASN A 1 92 ? 4.240 -8.600 -17.968 1.00 91.81 92 ASN A C 1
ATOM 724 O O . ASN A 1 92 ? 4.343 -7.664 -18.758 1.00 91.81 92 ASN A O 1
ATOM 728 N N . ALA A 1 93 ? 3.959 -8.378 -16.681 1.00 92.88 93 ALA A N 1
ATOM 729 C CA . ALA A 1 93 ? 3.814 -7.043 -16.105 1.00 92.88 93 ALA A CA 1
ATOM 730 C C . ALA A 1 93 ? 5.173 -6.469 -15.654 1.00 92.88 93 ALA A C 1
ATOM 732 O O . ALA A 1 93 ? 5.362 -6.153 -14.477 1.00 92.88 93 ALA A O 1
ATOM 733 N N . ASP A 1 94 ? 6.114 -6.315 -16.591 1.00 94.25 94 ASP A N 1
ATOM 734 C CA . ASP A 1 94 ? 7.510 -5.951 -16.294 1.00 94.25 94 ASP A CA 1
ATOM 735 C C . ASP A 1 94 ? 7.642 -4.609 -15.573 1.00 94.25 94 ASP A C 1
ATOM 737 O O . ASP A 1 94 ? 8.358 -4.491 -14.579 1.00 94.25 94 ASP A O 1
ATOM 741 N N . ARG A 1 95 ? 6.917 -3.591 -16.040 1.00 93.69 95 ARG A N 1
ATOM 742 C CA . ARG A 1 95 ? 6.978 -2.236 -15.479 1.00 93.69 95 ARG A CA 1
ATOM 743 C C . ARG A 1 95 ? 6.468 -2.168 -14.029 1.00 93.69 95 ARG A C 1
ATOM 745 O O . ARG A 1 95 ? 7.226 -1.721 -13.169 1.00 93.69 95 ARG A O 1
ATOM 752 N N . PRO A 1 96 ? 5.252 -2.645 -13.695 1.00 94.62 96 PRO A N 1
ATOM 753 C CA . PRO A 1 96 ? 4.823 -2.743 -12.299 1.00 94.62 96 PRO A CA 1
ATOM 754 C C . PRO A 1 96 ? 5.776 -3.568 -11.427 1.00 94.62 96 PRO A C 1
ATOM 756 O O . PRO A 1 96 ? 6.029 -3.194 -10.285 1.00 94.62 96 PRO A O 1
ATOM 759 N N . ARG A 1 97 ? 6.351 -4.652 -11.968 1.00 95.44 97 ARG A N 1
ATOM 760 C CA . ARG A 1 97 ? 7.335 -5.470 -11.251 1.00 95.44 97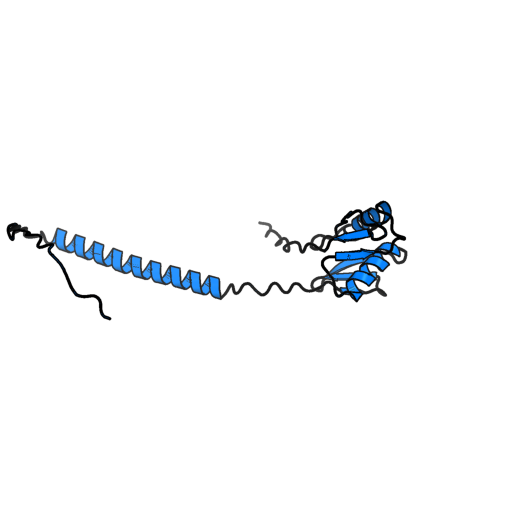 ARG A CA 1
ATOM 761 C C . ARG A 1 97 ? 8.602 -4.685 -10.914 1.00 95.44 97 ARG A C 1
ATOM 763 O O . ARG A 1 97 ? 9.072 -4.763 -9.785 1.00 95.44 97 ARG A O 1
ATOM 770 N N . GLN A 1 98 ? 9.130 -3.901 -11.854 1.00 94.50 98 GLN A N 1
ATOM 771 C CA . GLN A 1 98 ? 10.282 -3.026 -11.604 1.00 94.50 98 GLN A CA 1
ATOM 772 C C . GLN A 1 98 ? 9.998 -2.034 -10.472 1.00 94.50 98 GLN A C 1
ATOM 774 O O . GLN A 1 98 ? 10.824 -1.881 -9.579 1.00 94.50 98 GLN A O 1
ATOM 779 N N . VAL A 1 99 ? 8.813 -1.418 -10.467 1.00 94.00 99 VAL A N 1
ATOM 780 C CA . VAL A 1 99 ? 8.394 -0.497 -9.402 1.00 94.00 99 VAL A CA 1
ATOM 781 C C . VAL A 1 99 ? 8.356 -1.192 -8.037 1.00 94.00 99 VAL A C 1
ATOM 783 O O . VAL A 1 99 ? 8.934 -0.680 -7.080 1.00 94.00 99 VAL A O 1
ATOM 786 N N . LEU A 1 100 ? 7.737 -2.373 -7.938 1.00 95.00 100 LEU A N 1
ATOM 787 C CA . LEU A 1 100 ? 7.665 -3.125 -6.678 1.00 95.00 100 LEU A CA 1
ATOM 788 C C . LEU A 1 100 ? 9.040 -3.615 -6.202 1.00 95.00 100 LEU A C 1
ATOM 790 O O . LEU A 1 100 ? 9.312 -3.578 -5.006 1.00 95.00 100 LEU A O 1
ATOM 794 N N . ASN A 1 101 ? 9.935 -3.985 -7.122 1.00 95.62 101 ASN A N 1
ATOM 795 C CA . ASN A 1 101 ? 11.319 -4.331 -6.790 1.00 95.62 101 ASN A CA 1
ATOM 796 C C . ASN A 1 101 ? 12.076 -3.142 -6.175 1.00 95.62 101 ASN A C 1
ATOM 798 O O . ASN A 1 101 ? 12.844 -3.335 -5.237 1.00 95.62 101 ASN A O 1
ATOM 802 N N . ILE A 1 102 ? 11.848 -1.916 -6.665 1.00 94.00 102 ILE A N 1
ATOM 803 C CA . ILE A 1 102 ? 12.453 -0.703 -6.091 1.00 94.00 102 ILE A CA 1
ATOM 804 C C . ILE A 1 102 ? 11.891 -0.433 -4.690 1.00 94.00 102 ILE A C 1
ATOM 806 O O . ILE A 1 102 ? 12.665 -0.152 -3.776 1.00 94.00 102 ILE A O 1
ATOM 810 N N . PHE A 1 103 ? 10.571 -0.551 -4.501 1.00 93.50 103 PHE A N 1
ATOM 811 C CA . PHE A 1 103 ? 9.957 -0.408 -3.177 1.00 93.50 103 PHE A CA 1
ATOM 812 C C . PHE A 1 103 ? 10.518 -1.424 -2.177 1.00 93.50 103 PHE A C 1
ATOM 814 O O . PHE A 1 103 ? 10.910 -1.028 -1.083 1.00 93.50 103 PHE A O 1
ATOM 821 N N . GLU A 1 104 ? 10.617 -2.700 -2.551 1.00 94.62 104 GLU A N 1
ATOM 822 C CA . GLU A 1 104 ? 11.166 -3.751 -1.686 1.00 94.62 104 GLU A CA 1
ATOM 823 C C . GLU A 1 104 ? 12.642 -3.489 -1.348 1.00 94.62 104 GLU A C 1
ATOM 825 O O . GLU A 1 104 ? 13.019 -3.487 -0.176 1.00 94.62 104 GLU A O 1
ATOM 830 N N . ALA A 1 105 ? 13.464 -3.165 -2.353 1.00 94.38 105 ALA A N 1
ATOM 831 C CA . ALA A 1 105 ? 14.884 -2.865 -2.161 1.00 94.38 105 ALA A CA 1
ATOM 832 C C . ALA A 1 105 ? 15.119 -1.659 -1.234 1.00 94.38 105 ALA A C 1
ATOM 834 O O . ALA A 1 105 ? 16.095 -1.634 -0.487 1.00 94.38 105 ALA A O 1
ATOM 835 N N . GLN A 1 106 ? 14.220 -0.671 -1.257 1.00 93.38 106 GLN A N 1
ATOM 836 C CA . GLN A 1 106 ? 14.286 0.527 -0.414 1.00 93.38 106 GLN A CA 1
ATOM 837 C C . GLN A 1 106 ? 13.492 0.399 0.897 1.00 93.38 106 GLN A C 1
ATOM 839 O O . GLN A 1 106 ? 13.330 1.384 1.616 1.00 93.38 106 GLN A O 1
ATOM 844 N N . GLN A 1 107 ? 13.004 -0.799 1.236 1.00 91.94 107 GLN A N 1
ATOM 845 C CA . GLN A 1 107 ? 12.209 -1.066 2.440 1.00 91.94 107 GLN A CA 1
ATOM 846 C C . GLN A 1 107 ? 10.922 -0.232 2.559 1.00 91.94 107 GLN A C 1
ATOM 848 O O . GLN A 1 107 ? 10.567 0.222 3.656 1.00 91.94 107 GLN A O 1
ATOM 853 N N . TRP A 1 108 ? 10.208 -0.091 1.445 1.00 89.94 108 TRP A N 1
ATOM 854 C CA . TRP A 1 108 ? 8.888 0.532 1.332 1.00 89.94 108 TRP A CA 1
ATOM 855 C C . TRP A 1 108 ? 8.853 2.006 1.765 1.00 89.94 108 TRP A C 1
ATOM 857 O O . TRP A 1 108 ? 8.115 2.362 2.688 1.00 89.94 108 TRP A O 1
ATOM 867 N N . PRO A 1 109 ? 9.645 2.885 1.120 1.00 88.81 109 PRO A N 1
ATOM 868 C CA . PRO A 1 109 ? 9.649 4.303 1.447 1.00 88.81 109 PRO A CA 1
ATOM 869 C C . PRO A 1 109 ? 8.338 4.977 1.024 1.00 88.81 109 PRO A C 1
ATOM 871 O O . PRO A 1 109 ? 7.631 4.530 0.121 1.00 88.81 109 PRO A O 1
ATOM 874 N N . THR A 1 110 ? 8.056 6.141 1.606 1.00 83.50 110 THR A N 1
ATOM 875 C CA . THR A 1 110 ? 6.934 7.003 1.194 1.00 83.50 110 THR A CA 1
ATOM 876 C C . THR A 1 110 ? 7.173 7.675 -0.163 1.00 83.50 110 THR A C 1
ATOM 878 O O . THR A 1 110 ? 6.368 8.485 -0.601 1.0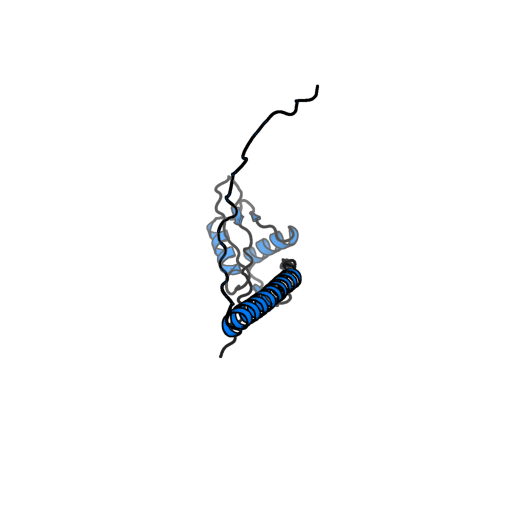0 83.50 110 THR A O 1
ATOM 881 N N . ARG A 1 111 ? 8.294 7.434 -0.838 1.00 84.38 111 ARG A N 1
ATOM 882 C CA . ARG A 1 111 ? 8.539 7.945 -2.187 1.00 84.38 111 ARG A CA 1
ATOM 883 C C . ARG A 1 111 ? 9.652 7.139 -2.823 1.00 84.38 111 ARG A C 1
ATOM 885 O O . ARG A 1 111 ? 10.647 6.880 -2.154 1.00 84.38 111 ARG A O 1
ATOM 892 N N . ILE A 1 112 ? 9.507 6.803 -4.099 1.00 86.62 112 ILE A N 1
ATOM 893 C CA . ILE A 1 112 ? 10.617 6.273 -4.895 1.00 86.62 112 ILE A CA 1
ATOM 894 C C . ILE A 1 112 ? 10.883 7.178 -6.092 1.00 86.62 112 ILE A C 1
ATOM 896 O O . ILE A 1 112 ? 9.963 7.770 -6.666 1.00 86.62 112 ILE A O 1
ATOM 900 N N . GLU A 1 113 ? 12.156 7.277 -6.455 1.00 86.31 113 GLU A N 1
ATOM 901 C CA . GLU A 1 113 ? 12.598 7.941 -7.675 1.00 86.31 113 GLU A CA 1
ATOM 902 C C . GLU A 1 113 ? 12.702 6.904 -8.797 1.00 86.31 113 GLU A C 1
ATOM 904 O O . GLU A 1 113 ? 13.377 5.884 -8.647 1.00 86.31 113 GLU A O 1
ATOM 909 N N . LEU A 1 114 ? 12.029 7.157 -9.919 1.00 85.56 114 LEU A N 1
ATOM 910 C CA . LEU A 1 114 ? 12.161 6.357 -11.134 1.00 85.56 114 LEU A CA 1
ATOM 911 C C . LEU A 1 114 ? 13.172 6.999 -12.088 1.00 85.56 114 LEU A C 1
ATOM 913 O O . LEU A 1 114 ? 13.410 8.209 -12.047 1.00 85.56 114 LEU A O 1
ATOM 917 N N . SER A 1 115 ? 13.771 6.183 -12.959 1.00 84.31 115 SER A N 1
ATOM 918 C CA . SER A 1 115 ? 14.736 6.675 -13.947 1.00 84.31 115 SER A CA 1
ATOM 919 C C . SER A 1 115 ? 14.076 7.601 -14.976 1.00 84.31 115 SER A C 1
ATOM 921 O O . SER A 1 115 ? 12.873 7.524 -15.223 1.00 84.31 115 SER A O 1
ATOM 923 N N . ALA A 1 116 ? 14.888 8.419 -15.650 1.00 80.06 116 ALA A N 1
ATOM 924 C CA . ALA A 1 116 ? 14.442 9.326 -16.711 1.00 80.06 116 ALA A CA 1
ATOM 925 C C . ALA A 1 116 ? 13.803 8.628 -17.934 1.00 80.06 116 ALA A C 1
ATOM 927 O O . ALA A 1 116 ? 13.278 9.305 -18.810 1.00 80.06 116 ALA A O 1
ATOM 928 N N . ALA A 1 117 ? 13.860 7.292 -18.016 1.00 83.69 117 ALA A N 1
ATOM 929 C CA . ALA A 1 117 ? 13.232 6.517 -19.088 1.00 83.69 117 ALA A CA 1
ATOM 930 C C . ALA A 1 117 ? 11.713 6.338 -18.906 1.00 83.69 117 ALA A C 1
ATOM 932 O O . ALA A 1 117 ? 11.053 5.809 -19.796 1.00 83.69 117 ALA A O 1
ATOM 933 N N . TRP A 1 118 ? 11.173 6.729 -17.752 1.00 86.12 118 TRP A N 1
ATOM 934 C CA . TRP A 1 118 ? 9.748 6.665 -17.460 1.00 86.12 118 TRP A CA 1
ATOM 935 C C . TRP A 1 118 ? 9.080 7.978 -17.836 1.00 86.12 118 TRP A C 1
ATOM 937 O O . TRP A 1 118 ? 9.478 9.032 -17.346 1.00 86.12 118 TRP A O 1
ATOM 947 N N . ASP A 1 119 ? 8.051 7.912 -18.675 1.00 87.31 119 ASP A N 1
ATOM 948 C CA . ASP A 1 119 ? 7.189 9.062 -18.921 1.00 87.31 119 ASP A CA 1
ATOM 949 C C . ASP A 1 119 ? 6.019 9.118 -17.911 1.00 87.31 119 ASP A C 1
ATOM 951 O O . ASP A 1 119 ? 5.706 8.159 -17.196 1.00 87.31 119 ASP A O 1
ATOM 955 N N . ASP A 1 120 ? 5.350 10.271 -17.835 1.00 83.69 120 ASP A N 1
ATOM 956 C CA . ASP A 1 120 ? 4.196 10.477 -16.948 1.00 83.69 120 ASP A CA 1
ATOM 957 C C . ASP A 1 120 ? 3.026 9.524 -17.259 1.00 83.69 120 ASP A C 1
ATOM 959 O O . ASP A 1 120 ? 2.197 9.248 -16.385 1.00 83.69 120 ASP A O 1
ATOM 963 N N . SER A 1 121 ? 2.908 9.065 -18.508 1.00 87.75 121 SER A N 1
ATOM 964 C CA . SER A 1 121 ? 1.834 8.176 -18.956 1.00 87.75 121 SER A CA 1
ATOM 965 C C . SER A 1 121 ? 2.046 6.765 -18.410 1.00 87.75 121 SER A C 1
ATOM 967 O O . SER A 1 121 ? 1.140 6.175 -17.818 1.00 87.75 121 SER A O 1
ATOM 969 N N . ASP A 1 122 ? 3.272 6.269 -18.514 1.00 89.50 122 ASP A N 1
ATOM 970 C CA . ASP A 1 122 ? 3.745 4.986 -18.026 1.00 89.50 122 ASP A CA 1
ATOM 971 C C . ASP A 1 122 ? 3.571 4.888 -16.516 1.00 89.50 122 ASP A C 1
ATOM 973 O O . ASP A 1 122 ? 3.041 3.897 -16.007 1.00 89.50 122 ASP A O 1
ATOM 977 N N . VAL A 1 123 ? 3.945 5.943 -15.789 1.00 89.81 123 VAL A N 1
ATOM 978 C CA . VAL A 1 123 ? 3.769 6.003 -14.335 1.00 89.81 123 VAL A CA 1
ATOM 979 C C . VAL A 1 123 ? 2.294 5.933 -13.957 1.00 89.81 123 VAL A C 1
ATOM 981 O O . VAL A 1 123 ? 1.923 5.127 -13.101 1.00 89.81 123 VAL A O 1
ATOM 984 N N . ARG A 1 124 ? 1.419 6.699 -14.621 1.00 89.50 124 ARG A N 1
ATOM 985 C CA . ARG A 1 124 ? -0.031 6.625 -14.369 1.00 89.50 124 ARG A CA 1
ATOM 986 C C . ARG A 1 124 ? -0.592 5.241 -14.673 1.00 89.50 124 ARG A C 1
ATOM 988 O O . ARG A 1 124 ? -1.375 4.722 -13.878 1.00 89.50 124 ARG A O 1
ATOM 995 N N . GLN A 1 125 ? -0.178 4.628 -15.780 1.00 91.19 125 GLN A N 1
ATOM 996 C CA . GLN A 1 125 ? -0.629 3.293 -16.165 1.00 91.19 125 GLN A CA 1
ATOM 997 C C . GLN A 1 125 ? -0.174 2.232 -15.157 1.00 91.19 125 GLN A C 1
ATOM 999 O O . GLN A 1 125 ? -0.952 1.339 -14.799 1.00 91.19 125 GLN A O 1
ATOM 1004 N N . VAL A 1 126 ? 1.058 2.331 -14.652 1.00 93.12 126 VAL A N 1
ATOM 1005 C CA . VAL A 1 126 ? 1.562 1.433 -13.610 1.00 93.12 126 VAL A CA 1
ATOM 1006 C C . VAL A 1 126 ? 0.814 1.632 -12.301 1.00 93.12 126 VAL A C 1
ATOM 1008 O O . VAL A 1 126 ? 0.351 0.644 -11.738 1.00 93.12 126 VAL A O 1
ATOM 1011 N N . VAL A 1 127 ? 0.609 2.870 -11.851 1.00 91.81 127 VAL A N 1
ATOM 1012 C CA . VAL A 1 127 ? -0.170 3.155 -10.635 1.00 91.81 127 VAL A CA 1
ATOM 1013 C C . VAL A 1 127 ? -1.592 2.613 -10.757 1.00 91.81 127 VAL A C 1
ATOM 1015 O O . VAL A 1 127 ? -2.070 1.933 -9.851 1.00 91.81 127 VAL A O 1
ATOM 1018 N N . GLN A 1 128 ? -2.254 2.827 -11.896 1.00 92.06 128 GLN A N 1
ATOM 1019 C CA . GLN A 1 128 ? -3.585 2.277 -12.156 1.00 92.06 128 GLN A CA 1
ATOM 1020 C C . GLN A 1 128 ? -3.581 0.741 -12.127 1.00 92.06 128 GLN A C 1
ATOM 1022 O O . GLN A 1 128 ? -4.494 0.120 -11.582 1.00 92.06 128 GLN A O 1
ATOM 1027 N N . THR A 1 129 ? -2.541 0.117 -12.685 1.00 93.62 129 THR A N 1
ATOM 1028 C CA . THR A 1 129 ? -2.389 -1.342 -12.699 1.00 93.62 129 THR A CA 1
ATOM 1029 C C . THR A 1 129 ? -2.127 -1.905 -11.306 1.00 93.62 129 THR A C 1
ATOM 1031 O O . THR A 1 129 ? -2.668 -2.962 -10.978 1.00 93.62 129 THR A O 1
ATOM 1034 N N . LEU A 1 130 ? -1.326 -1.224 -10.486 1.00 91.50 130 LEU A N 1
ATOM 1035 C CA . LEU A 1 130 ? -1.040 -1.619 -9.109 1.00 91.50 130 LEU A CA 1
ATOM 1036 C C . LEU A 1 130 ? -2.281 -1.467 -8.228 1.00 91.50 130 LEU A C 1
ATOM 1038 O O . LEU A 1 130 ? -2.649 -2.421 -7.555 1.00 91.50 130 LEU A O 1
ATOM 1042 N N . ASN A 1 131 ? -2.984 -0.335 -8.320 1.00 92.50 131 ASN A N 1
ATOM 1043 C CA . ASN A 1 131 ? -4.186 -0.038 -7.529 1.00 92.50 131 ASN A CA 1
ATOM 1044 C C . ASN A 1 131 ? -5.415 -0.874 -7.891 1.00 92.50 131 ASN A C 1
ATOM 1046 O O . ASN A 1 131 ? -6.412 -0.855 -7.171 1.00 92.50 131 ASN A O 1
ATOM 1050 N N . LYS A 1 132 ? -5.391 -1.599 -9.011 1.00 90.31 132 LYS A N 1
ATOM 1051 C CA . LYS A 1 132 ? -6.536 -2.408 -9.427 1.00 90.31 132 LYS A CA 1
ATOM 1052 C C . LYS A 1 132 ? -6.804 -3.506 -8.390 1.00 90.31 132 LYS A C 1
ATOM 1054 O O . LYS A 1 132 ? -6.036 -4.454 -8.286 1.00 90.31 132 LYS A O 1
ATOM 1059 N N . GLY A 1 133 ? -7.931 -3.418 -7.689 1.00 81.62 133 GLY A N 1
ATOM 1060 C CA . GLY A 1 133 ? -8.354 -4.429 -6.714 1.00 81.62 133 GLY A CA 1
ATOM 1061 C C . GLY A 1 133 ? -7.626 -4.373 -5.369 1.00 81.62 133 GLY A C 1
ATOM 1062 O O . GLY A 1 133 ? -7.738 -5.325 -4.608 1.00 81.62 133 GLY A O 1
ATOM 1063 N N . LEU A 1 134 ? -6.899 -3.291 -5.074 1.00 84.38 134 LEU A N 1
ATOM 1064 C CA . LEU A 1 134 ? -6.366 -3.048 -3.736 1.00 84.38 134 LEU A CA 1
ATOM 1065 C C . LEU A 1 134 ? -7.382 -2.254 -2.902 1.00 84.38 134 LEU A C 1
ATOM 1067 O O . LEU A 1 134 ? -7.836 -1.198 -3.342 1.00 84.38 134 LEU A O 1
ATOM 1071 N N . SER A 1 135 ? -7.728 -2.751 -1.712 1.00 72.31 135 SER A N 1
ATOM 1072 C CA . SER A 1 135 ? -8.616 -2.067 -0.755 1.00 72.31 135 SER A CA 1
ATOM 1073 C C . SER A 1 135 ? -7.856 -1.373 0.372 1.00 72.31 135 SER A C 1
ATOM 1075 O O . SER A 1 135 ? -8.245 -0.289 0.788 1.00 72.31 135 SER A O 1
ATOM 1077 N N . ASP A 1 136 ? -6.760 -1.974 0.838 1.00 74.50 136 ASP A N 1
ATOM 1078 C CA . ASP A 1 136 ? -6.091 -1.559 2.083 1.00 74.50 136 ASP A CA 1
ATOM 1079 C C . ASP A 1 136 ? -4.820 -0.732 1.830 1.00 74.50 136 ASP A C 1
ATOM 1081 O O . ASP A 1 136 ? -4.224 -0.162 2.748 1.00 74.50 136 ASP A O 1
ATOM 1085 N N . LEU A 1 137 ? -4.391 -0.678 0.567 1.00 82.12 137 LEU A N 1
ATOM 1086 C CA . LEU A 1 137 ? -3.099 -0.163 0.141 1.00 82.12 137 LEU A CA 1
ATOM 1087 C C . LEU A 1 137 ? -3.250 0.566 -1.189 1.00 82.12 137 LEU A C 1
ATOM 1089 O O . LEU A 1 137 ? -3.727 -0.008 -2.163 1.00 82.12 137 LEU A O 1
ATOM 1093 N N . GLN A 1 138 ? -2.841 1.831 -1.243 1.00 85.88 138 GLN A N 1
ATOM 1094 C CA . GLN A 1 138 ? -2.969 2.636 -2.455 1.00 85.88 138 GLN A CA 1
ATOM 1095 C C . GLN A 1 138 ? -1.645 3.311 -2.808 1.00 85.88 138 GLN A C 1
ATOM 1097 O O . GLN A 1 138 ? -1.010 3.933 -1.958 1.00 85.88 138 GLN A O 1
ATOM 1102 N N . PHE A 1 139 ? -1.253 3.190 -4.074 1.00 86.25 139 PHE A N 1
ATOM 1103 C CA . PHE A 1 139 ? -0.127 3.884 -4.690 1.00 86.25 139 PHE A CA 1
ATOM 1104 C C . PHE A 1 139 ? -0.603 5.178 -5.353 1.00 86.25 139 PHE A C 1
ATOM 1106 O O . PHE A 1 139 ? -1.722 5.245 -5.868 1.00 86.25 139 PHE A O 1
ATOM 1113 N N . TYR A 1 140 ? 0.254 6.192 -5.412 1.00 82.31 140 TYR A N 1
ATOM 1114 C CA . TYR A 1 140 ? -0.058 7.462 -6.065 1.00 82.31 140 TYR A CA 1
ATOM 1115 C C . TYR A 1 140 ? 1.054 7.832 -7.061 1.00 82.31 140 TYR A C 1
ATOM 1117 O O . TYR A 1 140 ? 2.136 7.252 -7.030 1.00 82.31 140 TYR A O 1
ATOM 1125 N N . ALA A 1 141 ? 0.782 8.788 -7.957 1.00 81.31 141 ALA A N 1
ATOM 1126 C CA . ALA A 1 141 ? 1.752 9.411 -8.873 1.00 81.31 141 ALA A CA 1
ATOM 1127 C C . ALA A 1 141 ? 1.994 10.877 -8.445 1.00 81.31 141 ALA A C 1
ATOM 1129 O O . ALA A 1 141 ? 1.029 11.573 -8.134 1.00 81.31 141 ALA A O 1
ATOM 1130 N N . ALA A 1 142 ? 3.249 11.346 -8.378 1.00 68.69 142 ALA A N 1
ATOM 1131 C CA . ALA A 1 142 ? 3.626 12.701 -7.949 1.00 68.69 142 ALA A CA 1
ATOM 1132 C C . ALA A 1 142 ? 4.415 13.277 -9.088 1.00 68.69 142 ALA A C 1
ATOM 1134 O O . ALA A 1 142 ? 5.588 12.971 -9.301 1.00 68.69 142 ALA A O 1
ATOM 1135 N N . ASN A 1 143 ? 3.751 14.170 -9.788 1.00 59.31 143 ASN A N 1
ATOM 1136 C CA . ASN A 1 143 ? 4.341 14.835 -10.919 1.00 59.31 143 ASN A CA 1
ATOM 1137 C C . ASN A 1 143 ? 5.021 16.102 -10.383 1.00 59.31 143 ASN A C 1
ATOM 1139 O O . ASN A 1 143 ? 4.535 17.210 -10.597 1.00 59.31 143 ASN A O 1
ATOM 1143 N N . GLU A 1 144 ? 6.113 15.958 -9.629 1.00 52.06 144 GLU A N 1
ATOM 1144 C CA . GLU A 1 144 ? 7.017 17.093 -9.424 1.00 52.06 144 GLU A CA 1
ATOM 1145 C C . GLU A 1 144 ? 7.904 17.191 -10.665 1.00 52.06 144 GLU A C 1
ATOM 1147 O O . GLU A 1 144 ? 8.737 16.324 -10.916 1.00 52.06 144 GLU A O 1
ATOM 1152 N N . ARG A 1 145 ? 7.681 18.232 -11.476 1.00 45.88 145 ARG A N 1
ATOM 1153 C CA . ARG A 1 145 ? 8.469 18.520 -12.682 1.00 45.88 145 ARG A CA 1
ATOM 1154 C C . ARG A 1 145 ? 9.870 19.003 -12.291 1.00 45.88 145 ARG A C 1
ATOM 1156 O O . ARG A 1 145 ? 10.145 20.198 -12.314 1.00 45.88 145 ARG A O 1
ATOM 1163 N N . GLY A 1 146 ? 10.745 18.074 -11.920 1.00 43.72 146 GLY A N 1
ATOM 1164 C CA . GLY A 1 146 ? 12.195 18.266 -11.900 1.00 43.72 146 GLY A CA 1
ATOM 1165 C C . GLY A 1 146 ? 12.829 17.630 -13.144 1.00 43.72 146 GLY A C 1
ATOM 1166 O O . GLY A 1 146 ? 12.298 16.643 -13.657 1.00 43.72 146 GLY A O 1
ATOM 1167 N N . PRO A 1 147 ? 13.945 18.157 -13.672 1.00 37.38 147 PRO A N 1
ATOM 1168 C CA . PRO A 1 147 ? 14.612 17.539 -14.812 1.00 37.38 147 PRO A CA 1
ATOM 1169 C C . PRO A 1 147 ? 15.119 16.131 -14.445 1.00 37.38 147 PRO A C 1
ATOM 1171 O O . PRO A 1 147 ? 15.961 15.972 -13.565 1.00 37.38 147 PRO A O 1
ATOM 1174 N N . GLY A 1 148 ? 14.602 15.108 -15.137 1.00 42.31 148 GLY A N 1
ATOM 1175 C CA . GLY A 1 148 ? 15.165 13.750 -15.161 1.00 42.31 148 GLY A CA 1
ATOM 1176 C C . GLY A 1 148 ? 14.695 12.763 -14.085 1.00 42.31 148 GLY A C 1
ATOM 1177 O O . GLY A 1 148 ? 15.270 11.679 -14.007 1.00 42.31 148 GLY A O 1
ATOM 1178 N N . LYS A 1 149 ? 13.680 13.085 -13.271 1.00 42.03 149 LYS A N 1
ATOM 1179 C CA . LYS A 1 149 ? 13.148 12.163 -12.249 1.00 42.03 149 LYS A CA 1
ATOM 1180 C C . LYS A 1 149 ? 11.621 12.188 -12.222 1.00 42.03 149 LYS A C 1
ATOM 1182 O O . LYS A 1 149 ? 11.040 13.243 -11.986 1.00 42.03 149 LYS A O 1
ATOM 1187 N N . VAL A 1 150 ? 10.979 11.032 -12.416 1.00 50.69 150 VAL A N 1
ATOM 1188 C CA . VAL A 1 150 ? 9.538 10.863 -12.157 1.00 50.69 150 VAL A CA 1
ATOM 1189 C C . VAL A 1 150 ? 9.363 10.208 -10.797 1.00 50.69 150 VAL A C 1
ATOM 1191 O O . VAL A 1 150 ? 10.060 9.250 -10.457 1.00 50.69 150 VAL A O 1
ATOM 1194 N N . LEU A 1 151 ? 8.462 10.757 -9.987 1.00 52.75 151 LEU A N 1
ATOM 1195 C CA . LEU A 1 151 ? 8.333 10.391 -8.585 1.00 52.75 151 LEU A CA 1
ATOM 1196 C C . LEU A 1 151 ? 7.011 9.657 -8.358 1.00 52.75 151 LEU A C 1
ATOM 1198 O O . LEU A 1 151 ? 5.938 10.122 -8.740 1.00 52.75 151 LEU A O 1
ATOM 1202 N N . LEU A 1 152 ? 7.087 8.504 -7.697 1.00 55.34 152 LEU A N 1
ATOM 1203 C CA . LEU A 1 152 ? 5.915 7.789 -7.201 1.00 55.34 152 LEU A CA 1
ATOM 1204 C C . LEU A 1 152 ? 5.721 8.141 -5.714 1.00 55.34 152 LEU A C 1
ATOM 1206 O O . LEU A 1 152 ? 6.527 7.712 -4.887 1.00 55.34 152 LEU A O 1
ATOM 1210 N N . PRO A 1 153 ? 4.730 8.972 -5.355 1.00 48.75 153 PRO A N 1
ATOM 1211 C CA . PRO A 1 153 ? 4.379 9.329 -4.003 1.00 48.75 153 PRO A CA 1
ATOM 1212 C C . PRO A 1 153 ? 3.810 8.113 -3.313 1.00 48.75 153 PRO A C 1
ATOM 1214 O O . PRO A 1 153 ? 3.168 7.240 -3.904 1.00 48.75 153 PRO A O 1
ATOM 1217 N N . GLY A 1 154 ? 4.128 8.096 -2.035 1.00 57.72 154 GLY A N 1
ATOM 1218 C CA . GLY A 1 154 ? 4.091 6.929 -1.198 1.00 57.72 154 GLY A CA 1
ATOM 1219 C C . GLY A 1 154 ? 2.728 6.369 -0.964 1.00 57.72 154 GLY A C 1
ATOM 1220 O O . GLY A 1 154 ? 1.693 6.895 -1.357 1.00 57.72 154 GLY A O 1
ATOM 1221 N N . MET A 1 155 ? 2.786 5.256 -0.267 1.00 57.78 155 MET A N 1
ATOM 1222 C CA . MET A 1 155 ? 1.635 4.447 0.023 1.00 57.78 155 MET A CA 1
ATOM 1223 C C . MET A 1 155 ? 0.846 5.083 1.150 1.00 57.78 155 MET A C 1
ATOM 1225 O O . MET A 1 155 ? 1.398 5.442 2.192 1.00 57.78 155 MET A O 1
ATOM 1229 N N . LYS A 1 156 ? -0.461 5.210 0.940 1.00 62.91 156 LYS A N 1
ATOM 1230 C CA . LYS A 1 156 ? -1.378 5.528 2.026 1.00 62.91 156 LYS A CA 1
ATOM 1231 C C . LYS A 1 156 ? -1.914 4.220 2.583 1.00 62.91 156 LYS A C 1
ATOM 1233 O O . LYS A 1 156 ? -2.548 3.452 1.860 1.00 62.91 156 LYS A O 1
ATOM 1238 N N . TRP A 1 157 ? -1.656 3.990 3.865 1.00 58.88 157 TRP A N 1
ATOM 1239 C CA . TRP A 1 157 ? -2.305 2.934 4.631 1.00 58.88 157 TRP A CA 1
ATOM 1240 C C . TRP A 1 157 ? -3.755 3.334 4.830 1.00 58.88 157 TRP A C 1
ATOM 1242 O O . TRP A 1 157 ? -4.036 4.364 5.449 1.00 58.88 157 TRP A O 1
ATOM 1252 N N . LEU A 1 158 ? -4.674 2.555 4.272 1.00 54.53 158 LEU A N 1
ATOM 1253 C CA . LEU A 1 158 ? -6.078 2.751 4.576 1.00 54.53 158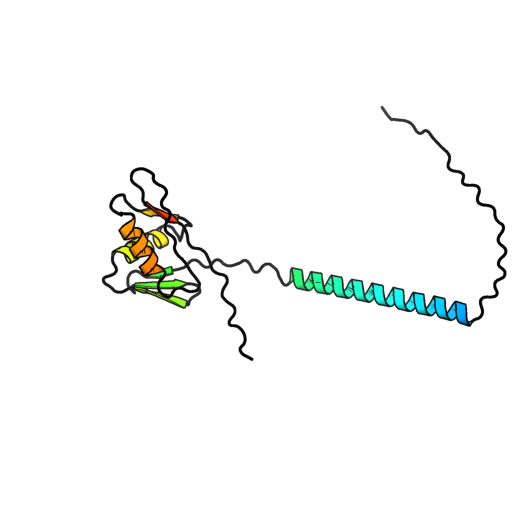 LEU A CA 1
ATOM 1254 C C . LEU A 1 158 ? -6.369 2.027 5.897 1.00 54.53 158 LEU A C 1
ATOM 1256 O O . LEU A 1 158 ? -5.894 0.901 6.097 1.00 54.53 158 LEU A O 1
ATOM 1260 N N . PRO A 1 159 ? -7.077 2.669 6.846 1.00 48.84 159 PRO A N 1
ATOM 1261 C CA . PRO A 1 159 ? -7.564 1.952 8.013 1.00 48.84 159 PRO A CA 1
ATOM 1262 C C . PRO A 1 159 ? -8.383 0.770 7.497 1.00 48.84 159 PRO A C 1
ATOM 1264 O O . PRO A 1 159 ? -9.201 0.946 6.594 1.00 48.84 159 PRO A O 1
ATOM 1267 N N . CYS A 1 160 ? -8.099 -0.430 8.017 1.00 45.03 160 CYS A N 1
ATOM 1268 C CA . CYS A 1 160 ? -8.837 -1.633 7.647 1.00 45.03 160 CYS A CA 1
ATOM 1269 C C . CYS A 1 160 ? -10.317 -1.300 7.827 1.00 45.03 160 CYS A C 1
ATOM 1271 O O . CYS A 1 160 ? -10.713 -0.924 8.932 1.00 45.03 160 CYS A O 1
ATOM 1273 N N . ALA A 1 161 ? -11.099 -1.335 6.748 1.00 49.31 161 ALA A N 1
ATOM 1274 C CA . ALA A 1 161 ? -12.530 -1.152 6.871 1.00 49.31 161 ALA A CA 1
ATOM 1275 C C . ALA A 1 161 ? -13.016 -2.321 7.723 1.00 49.31 161 ALA A C 1
ATOM 1277 O O . ALA A 1 161 ? -13.028 -3.461 7.258 1.00 49.31 161 ALA A O 1
ATOM 1278 N N . THR A 1 162 ? -13.327 -2.058 8.992 1.00 42.84 162 THR A N 1
ATOM 1279 C CA . THR A 1 162 ? -13.918 -3.056 9.873 1.00 42.84 162 THR A CA 1
ATOM 1280 C C . THR A 1 162 ? -15.129 -3.593 9.121 1.00 42.84 162 THR A C 1
ATOM 1282 O O . THR A 1 162 ? -15.971 -2.776 8.729 1.00 42.84 162 THR A O 1
ATOM 1285 N N . PRO A 1 163 ? -15.208 -4.903 8.823 1.00 42.91 163 PRO A N 1
ATOM 1286 C CA . PRO A 1 163 ? -16.370 -5.437 8.141 1.00 42.91 163 PRO A CA 1
ATOM 1287 C C . PRO A 1 163 ? -17.568 -5.050 8.996 1.00 42.91 163 PRO A C 1
ATOM 1289 O O . PRO A 1 163 ? -17.635 -5.417 10.170 1.00 42.91 163 PRO A O 1
ATOM 1292 N N . ALA A 1 164 ? -18.446 -4.215 8.436 1.00 46.28 164 ALA A N 1
ATOM 1293 C CA . ALA A 1 164 ? -19.686 -3.850 9.088 1.00 46.28 164 ALA A CA 1
ATOM 1294 C C . ALA A 1 164 ? -20.361 -5.170 9.454 1.00 46.28 164 ALA A C 1
ATOM 1296 O O . ALA A 1 164 ? -20.647 -5.974 8.564 1.00 46.28 164 ALA A O 1
ATOM 1297 N N . GLN A 1 165 ? -20.508 -5.431 10.756 1.00 40.00 165 GLN A N 1
ATOM 1298 C CA . GLN A 1 165 ? -21.292 -6.556 11.241 1.00 40.00 165 GLN A CA 1
ATOM 1299 C C . GLN A 1 165 ? -22.662 -6.424 10.580 1.00 40.00 165 GLN A C 1
ATOM 1301 O O . GLN A 1 165 ? -23.396 -5.473 10.847 1.00 40.00 165 GLN A O 1
ATOM 1306 N N . ALA A 1 166 ? -22.934 -7.307 9.620 1.00 39.25 166 ALA A N 1
ATOM 1307 C CA . ALA A 1 166 ? -24.238 -7.386 8.996 1.00 39.25 166 ALA A CA 1
ATOM 1308 C C . ALA A 1 166 ? -25.251 -7.770 10.093 1.00 39.25 166 ALA A C 1
ATOM 1310 O O . ALA A 1 166 ? -24.914 -8.628 10.915 1.00 39.25 166 ALA A O 1
ATOM 1311 N N . PRO A 1 167 ? -26.419 -7.106 10.152 1.00 53.97 167 PRO A N 1
ATOM 1312 C CA . PRO A 1 167 ? -27.454 -7.402 11.138 1.00 53.97 167 PRO A CA 1
ATOM 1313 C C . PRO A 1 167 ? -28.036 -8.809 10.973 1.00 53.97 167 PRO A C 1
ATOM 1315 O O . PRO A 1 167 ? -28.070 -9.311 9.824 1.00 53.97 167 PRO A O 1
#

Radius of gyration: 34.95 Å; chains: 1; bounding box: 57×61×85 Å

Sequence (167 aa):
MRPANLANILQTDVSPETRMNDSLSGKDSFALWMHRLRTESAMSMIELLTKLRDDVLEALEPGSVITEKPRWNNDACTLTFRGVTVRQLKSNADRPRQVLNIFEAQQWPTRIELSAAWDDSDVRQVVQTLNKGLSDLQFYAANERGPGKVLLPGMKWLPCATPAQAP